Protein AF-A0A530M2T9-F1 (afdb_monomer_lite)

Foldseek 3Di:
DVLLVVLVPADQFGKDKDKDFPVDPCPVVLVVRAVDKDFPDDDPTITIMMGTD

Sequence (53 aa):
GMIRAAGKALKPGGRLFMVANRQLPYEPVLAAAFSSHAELARDGMFKVFSARR

Secondary structure (DSSP, 8-state):
-HHHHHHHHSPTT-EEEEEEETTS--HHHHHHH-SEEEEEEE-SSEEEEEEE-

pLDDT: mean 86.34, std 3.84, range [72.94, 91.81]

Structure (mmCIF, N/CA/C/O backbone):
data_AF-A0A530M2T9-F1
#
_entry.id   AF-A0A530M2T9-F1
#
loop_
_a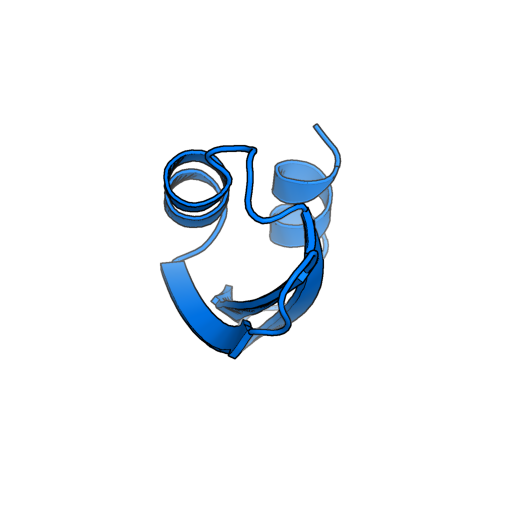tom_site.group_PDB
_atom_site.id
_atom_site.type_symbol
_atom_site.label_atom_id
_atom_site.label_alt_id
_atom_site.label_comp_id
_atom_site.label_asym_id
_atom_site.label_entity_id
_atom_site.label_seq_id
_atom_site.pdbx_PDB_ins_code
_atom_site.Cartn_x
_atom_site.Cartn_y
_atom_site.Cartn_z
_atom_site.occupancy
_atom_site.B_iso_or_equiv
_atom_site.auth_seq_id
_atom_site.auth_comp_id
_atom_site.auth_asym_id
_atom_site.auth_atom_id
_atom_site.pdbx_PDB_model_num
ATOM 1 N N . GLY A 1 1 ? 9.489 9.938 3.336 1.00 72.94 1 GLY A N 1
ATOM 2 C CA . GLY A 1 1 ? 9.239 9.021 2.206 1.00 72.94 1 GLY A CA 1
ATOM 3 C C . GLY A 1 1 ? 7.834 9.240 1.693 1.00 72.94 1 GLY A C 1
ATOM 4 O O . GLY A 1 1 ? 6.926 9.265 2.519 1.00 72.94 1 GLY A O 1
ATOM 5 N N . MET A 1 2 ? 7.665 9.430 0.380 1.00 80.94 2 MET A N 1
ATOM 6 C CA . MET A 1 2 ? 6.380 9.794 -0.245 1.00 80.94 2 MET A CA 1
ATOM 7 C C . MET A 1 2 ? 5.215 8.888 0.183 1.00 80.94 2 MET A C 1
ATOM 9 O O . MET A 1 2 ? 4.155 9.397 0.521 1.00 80.94 2 MET A O 1
ATOM 13 N N . ILE A 1 3 ? 5.432 7.573 0.288 1.00 84.00 3 ILE A N 1
ATOM 14 C CA . ILE A 1 3 ? 4.393 6.590 0.654 1.00 84.00 3 ILE A CA 1
ATOM 15 C C . ILE A 1 3 ? 3.821 6.853 2.061 1.00 84.00 3 ILE A C 1
ATOM 17 O O . ILE A 1 3 ? 2.607 6.904 2.245 1.00 84.00 3 ILE A O 1
ATOM 21 N N . ARG A 1 4 ? 4.684 7.111 3.055 1.00 84.69 4 ARG A N 1
ATOM 22 C CA . ARG A 1 4 ? 4.257 7.454 4.428 1.00 84.69 4 ARG A CA 1
ATOM 23 C C . ARG A 1 4 ? 3.544 8.806 4.499 1.00 84.69 4 ARG A C 1
ATOM 25 O O . ARG A 1 4 ? 2.619 8.963 5.290 1.00 84.69 4 ARG A O 1
ATOM 32 N N . ALA A 1 5 ? 3.976 9.779 3.697 1.00 86.94 5 ALA A N 1
ATOM 33 C CA . ALA A 1 5 ? 3.321 11.084 3.629 1.00 86.94 5 ALA A CA 1
ATOM 34 C C . ALA A 1 5 ? 1.922 10.969 3.002 1.00 86.94 5 ALA A C 1
ATOM 36 O O . ALA A 1 5 ? 0.967 11.504 3.557 1.00 86.94 5 ALA A O 1
ATOM 37 N N . ALA A 1 6 ? 1.786 10.191 1.923 1.00 86.12 6 ALA A N 1
ATOM 38 C CA . ALA A 1 6 ? 0.504 9.897 1.291 1.00 86.12 6 ALA A CA 1
ATOM 39 C C . ALA A 1 6 ? -0.461 9.187 2.256 1.00 86.12 6 ALA A C 1
ATOM 41 O O . ALA A 1 6 ? -1.609 9.604 2.388 1.00 86.12 6 ALA A O 1
ATOM 42 N N . GLY A 1 7 ? 0.015 8.187 3.009 1.00 85.12 7 GLY A N 1
ATOM 43 C CA . GLY A 1 7 ? -0.786 7.518 4.040 1.00 85.12 7 GLY A CA 1
ATOM 44 C C . GLY A 1 7 ? -1.277 8.466 5.140 1.00 85.12 7 GLY A C 1
ATOM 45 O O . GLY A 1 7 ? -2.428 8.384 5.556 1.00 85.12 7 GLY A O 1
ATOM 46 N N . LYS A 1 8 ? -0.452 9.428 5.572 1.00 85.75 8 LYS A N 1
ATOM 47 C CA . LYS A 1 8 ? -0.858 10.441 6.564 1.00 85.75 8 LYS A CA 1
ATOM 48 C C . LYS A 1 8 ? -1.829 11.487 6.007 1.00 85.75 8 LYS A C 1
ATOM 50 O O . LYS A 1 8 ? -2.683 11.957 6.758 1.00 85.75 8 LYS A O 1
ATOM 55 N N . ALA A 1 9 ? -1.702 11.837 4.728 1.00 87.88 9 ALA A N 1
ATOM 56 C CA . ALA A 1 9 ? -2.530 12.843 4.063 1.00 87.88 9 ALA A CA 1
ATOM 57 C C . ALA A 1 9 ? -3.943 1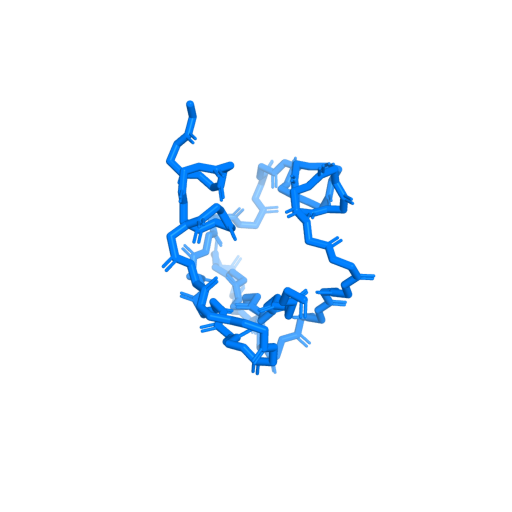2.342 3.705 1.00 87.88 9 ALA A C 1
ATOM 59 O O . ALA A 1 9 ? -4.856 13.145 3.524 1.00 87.88 9 ALA A O 1
ATOM 60 N N . LEU A 1 10 ? -4.150 11.025 3.610 1.00 87.31 10 LEU A N 1
ATOM 61 C CA . LEU A 1 10 ? -5.451 10.442 3.277 1.00 87.31 10 LEU A CA 1
ATOM 62 C C . LEU A 1 10 ? -6.433 10.510 4.451 1.00 87.31 10 LEU A C 1
ATOM 64 O O . LEU A 1 10 ? -6.069 10.238 5.588 1.00 87.31 10 LEU A O 1
ATOM 68 N N . LYS A 1 11 ? -7.707 10.813 4.190 1.00 87.50 11 LYS A N 1
ATOM 69 C CA . LYS A 1 11 ? -8.777 10.715 5.202 1.00 87.50 11 LYS A CA 1
ATOM 70 C C . LYS A 1 11 ? -9.007 9.248 5.623 1.00 87.50 11 LYS A C 1
ATOM 72 O O . LYS A 1 11 ? -8.625 8.351 4.868 1.00 87.50 11 LYS A O 1
ATOM 77 N N . PRO A 1 12 ? -9.635 8.974 6.784 1.00 84.44 12 PRO A N 1
ATOM 78 C CA . PRO A 1 12 ? -10.055 7.618 7.144 1.00 84.44 12 PRO A CA 1
ATOM 79 C C . PRO A 1 12 ? -10.876 6.976 6.013 1.00 84.44 12 PRO A C 1
ATOM 81 O O . PRO A 1 12 ? -11.829 7.581 5.524 1.00 84.44 12 PRO A O 1
ATOM 84 N N . GLY A 1 13 ? -10.472 5.788 5.548 1.00 84.31 13 GLY A N 1
ATOM 85 C CA . GLY A 1 13 ? -11.085 5.119 4.391 1.00 84.31 13 GLY A CA 1
ATOM 86 C C . GLY A 1 13 ? -10.596 5.587 3.011 1.00 84.31 13 GLY A C 1
ATOM 87 O O . GLY A 1 13 ? -11.028 5.035 1.996 1.00 84.31 13 GLY A O 1
ATOM 88 N N . GLY A 1 14 ? -9.682 6.558 2.959 1.00 88.75 14 GLY A N 1
ATOM 89 C CA . GLY A 1 14 ? -8.994 6.972 1.742 1.00 88.75 14 GLY A CA 1
ATOM 90 C C . GLY A 1 14 ? -8.129 5.851 1.162 1.00 88.75 14 GLY A C 1
ATOM 91 O O . GLY A 1 14 ? -7.619 4.991 1.888 1.00 88.75 14 GLY A O 1
ATOM 92 N N . ARG A 1 15 ? -7.970 5.863 -0.164 1.00 90.06 15 ARG A N 1
ATOM 93 C CA . ARG A 1 15 ? -7.179 4.874 -0.901 1.00 90.06 15 ARG A CA 1
ATOM 94 C C . ARG A 1 15 ? -6.053 5.554 -1.665 1.00 90.06 15 ARG A C 1
ATOM 96 O O . ARG A 1 15 ? -6.268 6.578 -2.306 1.00 90.06 15 ARG A O 1
ATOM 103 N N . LEU A 1 16 ? -4.874 4.954 -1.604 1.00 89.38 16 LEU A N 1
ATOM 104 C CA . LEU A 1 16 ? -3.742 5.247 -2.465 1.00 89.38 16 LEU A CA 1
ATOM 105 C C . LEU A 1 16 ? -3.740 4.241 -3.616 1.00 89.38 16 LEU A C 1
ATOM 107 O O . LEU A 1 16 ? -3.835 3.042 -3.368 1.00 89.38 16 LEU A O 1
ATOM 111 N N . PHE A 1 17 ? -3.567 4.721 -4.843 1.00 89.88 17 PHE A N 1
ATOM 112 C CA . PHE A 1 17 ? -3.206 3.890 -5.989 1.00 89.88 17 PHE A CA 1
ATOM 113 C C . PHE A 1 17 ? -1.805 4.287 -6.440 1.00 89.88 17 PHE A C 1
ATOM 115 O O . PHE A 1 17 ? -1.519 5.473 -6.595 1.00 89.88 17 PHE A O 1
ATOM 122 N N . MET A 1 18 ? -0.923 3.308 -6.604 1.00 88.81 18 MET A N 1
ATOM 123 C CA . MET A 1 18 ? 0.474 3.541 -6.952 1.00 88.81 18 MET A CA 1
ATOM 124 C C . MET A 1 18 ? 0.936 2.504 -7.963 1.00 88.81 18 MET A C 1
ATOM 126 O O . MET A 1 18 ? 0.799 1.306 -7.732 1.00 88.81 18 MET A O 1
ATOM 130 N N . VAL A 1 19 ? 1.529 2.969 -9.058 1.00 89.69 19 VAL A N 1
ATOM 131 C CA . VAL A 1 19 ? 2.257 2.112 -9.995 1.00 89.69 19 VAL A CA 1
ATOM 132 C C . VAL A 1 19 ? 3.724 2.124 -9.595 1.00 89.69 19 VAL A C 1
ATOM 134 O O . VAL A 1 19 ? 4.291 3.188 -9.352 1.00 89.69 19 VAL A O 1
ATOM 137 N N . ALA A 1 20 ? 4.333 0.951 -9.488 1.00 87.12 20 ALA A N 1
ATOM 138 C CA . ALA A 1 20 ? 5.706 0.805 -9.036 1.00 87.12 20 ALA A CA 1
ATOM 139 C C . ALA A 1 20 ? 6.436 -0.284 -9.831 1.00 87.12 20 ALA A C 1
ATOM 141 O O . ALA A 1 20 ? 5.818 -1.231 -10.315 1.00 87.12 20 ALA A O 1
ATOM 142 N N . ASN A 1 21 ? 7.756 -0.165 -9.975 1.00 88.50 21 ASN A N 1
ATOM 143 C CA . ASN A 1 21 ? 8.546 -1.152 -10.713 1.00 88.50 21 ASN A CA 1
ATOM 144 C C . ASN A 1 21 ? 8.554 -2.500 -9.987 1.00 88.50 21 ASN A C 1
ATOM 146 O O . ASN A 1 21 ? 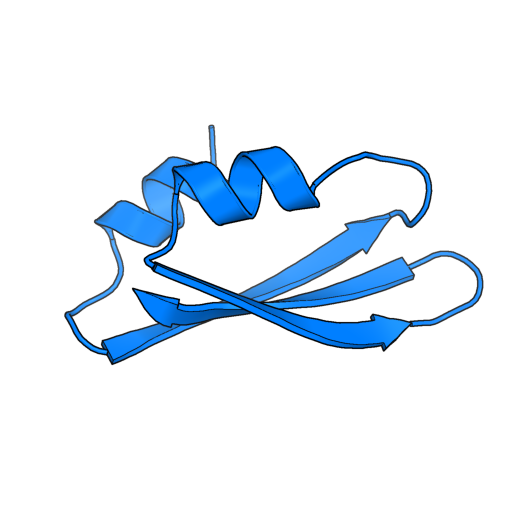8.780 -2.563 -8.779 1.00 88.50 21 ASN A O 1
ATOM 150 N N . ARG A 1 22 ? 8.391 -3.593 -10.742 1.00 81.12 22 ARG A N 1
ATOM 151 C CA . ARG A 1 22 ? 8.318 -4.966 -10.205 1.00 81.12 22 ARG A CA 1
ATOM 152 C C . ARG A 1 22 ? 9.557 -5.395 -9.409 1.00 81.12 22 ARG A C 1
ATOM 154 O O . ARG A 1 22 ? 9.465 -6.288 -8.575 1.00 81.12 22 ARG A O 1
ATOM 161 N N . GLN A 1 23 ? 10.713 -4.816 -9.713 1.00 77.62 23 GLN A N 1
ATOM 162 C CA . GLN A 1 23 ? 12.008 -5.239 -9.172 1.00 77.62 23 GLN A CA 1
ATOM 163 C C . GLN A 1 23 ? 12.292 -4.706 -7.760 1.00 77.62 23 GLN A C 1
ATOM 165 O O . GLN A 1 23 ? 13.247 -5.148 -7.130 1.00 77.62 23 GLN A O 1
ATOM 170 N N . LEU A 1 24 ? 11.494 -3.757 -7.269 1.00 80.62 24 LEU A N 1
ATOM 171 C CA . LEU A 1 24 ? 11.718 -3.095 -5.987 1.00 80.62 24 LEU A CA 1
ATOM 172 C C . LEU A 1 24 ? 10.711 -3.604 -4.933 1.00 80.62 24 LEU A C 1
ATOM 174 O O . LEU A 1 24 ? 9.522 -3.714 -5.237 1.00 80.62 24 LEU A O 1
ATOM 178 N N . PRO A 1 25 ? 11.156 -3.897 -3.694 1.00 79.94 25 PRO A N 1
ATOM 179 C CA . PRO A 1 25 ? 10.307 -4.461 -2.643 1.00 79.94 25 PRO A CA 1
ATOM 180 C C . PRO A 1 25 ? 9.467 -3.370 -1.961 1.00 79.94 25 PRO A C 1
ATOM 182 O O . PRO A 1 25 ? 9.839 -2.824 -0.918 1.00 79.94 25 PRO A O 1
ATOM 185 N N . TYR A 1 26 ? 8.327 -3.024 -2.559 1.00 82.62 26 TYR A N 1
ATOM 186 C CA . TYR A 1 26 ? 7.428 -1.987 -2.038 1.00 82.62 26 TYR A CA 1
ATOM 187 C C . TYR A 1 26 ? 6.414 -2.505 -1.010 1.00 82.62 26 TYR A C 1
ATOM 189 O O . TYR A 1 26 ? 5.920 -1.704 -0.212 1.00 82.62 26 TYR A O 1
ATOM 197 N N . GLU A 1 27 ? 6.137 -3.814 -0.976 1.00 80.00 27 GLU A N 1
ATOM 198 C CA . GLU A 1 27 ? 5.219 -4.440 -0.015 1.00 80.00 27 GLU A CA 1
ATOM 199 C C . GLU A 1 27 ? 5.514 -4.070 1.456 1.00 80.00 27 GLU A C 1
ATOM 201 O O . GLU A 1 27 ? 4.592 -3.611 2.134 1.00 80.00 27 GLU A O 1
ATOM 206 N N . PRO A 1 28 ? 6.759 -4.153 1.978 1.00 86.19 28 PRO A N 1
ATOM 207 C CA . PRO A 1 28 ? 7.032 -3.812 3.378 1.00 86.19 28 PRO A CA 1
ATOM 208 C C . PRO A 1 28 ? 6.817 -2.324 3.690 1.00 86.19 28 PRO A C 1
ATOM 210 O O . PRO A 1 28 ? 6.406 -1.968 4.794 1.00 86.19 28 PRO A O 1
ATOM 213 N N . VA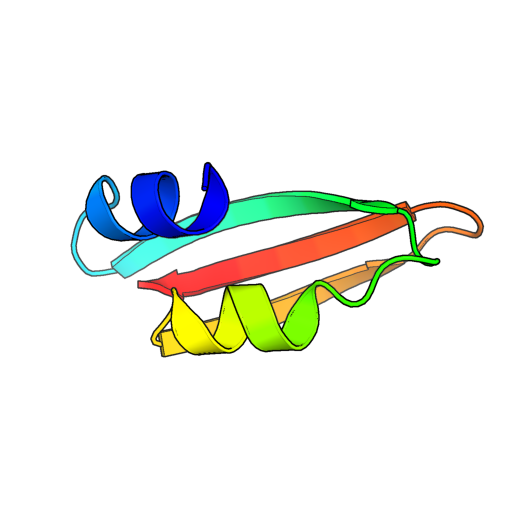L A 1 29 ? 7.059 -1.432 2.724 1.00 86.88 29 VAL A N 1
ATOM 214 C CA . VAL A 1 29 ? 6.858 0.014 2.914 1.00 86.88 29 VAL A CA 1
ATOM 215 C C . VAL A 1 29 ? 5.371 0.365 2.895 1.00 86.88 29 VAL A C 1
ATOM 217 O O . VAL A 1 29 ? 4.939 1.218 3.672 1.00 86.88 29 VAL A O 1
ATOM 220 N N . LEU A 1 30 ? 4.591 -0.297 2.036 1.00 87.00 30 LEU A N 1
ATOM 221 C CA . LEU A 1 30 ? 3.136 -0.165 1.994 1.00 87.00 30 LEU A CA 1
ATOM 222 C C . LEU A 1 30 ? 2.498 -0.728 3.268 1.00 87.00 30 LEU A C 1
ATOM 224 O O . LEU A 1 30 ? 1.700 -0.030 3.885 1.00 87.00 30 LEU A O 1
ATOM 228 N N . ALA A 1 31 ? 2.913 -1.915 3.715 1.00 87.06 31 ALA A N 1
ATOM 229 C CA . ALA A 1 31 ? 2.433 -2.533 4.951 1.00 87.06 31 ALA A CA 1
ATOM 230 C C . ALA A 1 31 ? 2.751 -1.698 6.205 1.00 87.06 31 ALA A C 1
ATOM 232 O O . ALA A 1 31 ? 1.956 -1.647 7.134 1.00 87.06 31 ALA A O 1
ATOM 233 N N . ALA A 1 32 ? 3.889 -0.996 6.228 1.00 88.44 32 ALA A N 1
ATOM 234 C CA . ALA A 1 32 ? 4.244 -0.111 7.339 1.00 88.44 32 ALA A CA 1
ATOM 235 C C . ALA A 1 32 ? 3.491 1.235 7.331 1.00 88.44 32 ALA A C 1
ATOM 237 O O . ALA A 1 32 ? 3.476 1.934 8.344 1.00 88.44 32 ALA A O 1
ATOM 238 N N . ALA A 1 33 ? 2.939 1.655 6.189 1.00 86.81 33 ALA A N 1
ATOM 239 C CA . ALA A 1 33 ? 2.292 2.961 6.025 1.00 86.81 33 ALA A CA 1
ATOM 240 C C . ALA A 1 33 ? 0.757 2.891 5.966 1.00 86.81 33 ALA A C 1
ATOM 242 O O . ALA A 1 33 ? 0.105 3.905 6.220 1.00 86.81 33 ALA A O 1
ATOM 243 N N . PHE A 1 34 ? 0.196 1.732 5.621 1.00 88.06 34 PHE A N 1
ATOM 244 C CA . PHE A 1 34 ? -1.226 1.517 5.366 1.00 88.06 34 PHE A CA 1
ATOM 245 C C . PHE A 1 34 ? -1.750 0.292 6.111 1.00 88.06 34 PHE A C 1
ATOM 247 O O . PHE A 1 34 ? -1.041 -0.697 6.267 1.00 88.06 34 PHE A O 1
ATOM 254 N N . SER A 1 35 ? -3.022 0.339 6.505 1.00 88.12 35 SER A N 1
ATOM 255 C CA . SER A 1 35 ? -3.702 -0.750 7.217 1.00 88.12 35 SER A CA 1
ATOM 256 C C . SER A 1 35 ? -3.939 -1.973 6.325 1.00 88.12 35 SER A C 1
ATOM 258 O O . SER A 1 35 ? -3.977 -3.105 6.797 1.00 88.12 35 SER A O 1
ATOM 260 N N . SER A 1 36 ? -4.115 -1.754 5.020 1.00 88.38 36 SER A N 1
ATOM 261 C CA . SER A 1 36 ? -4.320 -2.810 4.028 1.00 88.38 36 SER A CA 1
ATOM 262 C C . SER A 1 36 ? -3.712 -2.400 2.690 1.00 88.38 36 SER A C 1
ATOM 264 O O . SER A 1 36 ? -3.752 -1.224 2.327 1.00 88.38 36 SER A O 1
ATOM 266 N N . HIS A 1 37 ? -3.159 -3.359 1.950 1.00 89.75 37 HIS A N 1
ATOM 267 C CA . HIS A 1 37 ? -2.687 -3.167 0.584 1.00 89.75 37 HIS A CA 1
ATOM 268 C C . HIS A 1 37 ? -3.034 -4.383 -0.283 1.00 89.75 37 HIS A C 1
ATOM 270 O O . HIS A 1 37 ? -3.140 -5.497 0.222 1.00 89.75 37 HIS A O 1
ATOM 276 N N . ALA A 1 38 ? -3.225 -4.162 -1.581 1.00 89.94 38 ALA A N 1
ATOM 277 C CA . ALA A 1 38 ? -3.528 -5.189 -2.568 1.00 89.94 38 ALA A CA 1
ATOM 278 C C . ALA A 1 38 ? -2.869 -4.857 -3.912 1.00 89.94 38 ALA A C 1
ATOM 280 O O . ALA A 1 38 ? -2.861 -3.700 -4.336 1.00 89.94 38 ALA A O 1
ATOM 281 N N . GLU A 1 39 ? -2.343 -5.872 -4.594 1.00 90.31 39 GLU A N 1
ATOM 282 C CA . GLU A 1 39 ? -1.889 -5.773 -5.984 1.00 90.31 39 GLU A CA 1
ATOM 283 C C . GLU A 1 39 ? -3.118 -5.876 -6.899 1.00 90.31 39 GLU A C 1
ATOM 285 O O . GLU A 1 39 ? -3.844 -6.865 -6.859 1.00 90.31 39 GLU A O 1
ATOM 290 N N . LEU A 1 40 ? -3.392 -4.830 -7.679 1.00 89.31 40 LEU A N 1
ATOM 291 C CA . LEU A 1 40 ? -4.550 -4.778 -8.578 1.00 89.31 40 LEU A CA 1
ATOM 292 C C . LEU A 1 40 ? -4.230 -5.292 -9.972 1.00 89.31 40 LEU A C 1
ATOM 294 O O . LEU A 1 40 ? -5.077 -5.887 -10.629 1.00 89.31 40 LEU A O 1
ATOM 298 N N . ALA A 1 41 ? -3.022 -5.013 -10.438 1.00 88.31 41 ALA A N 1
ATOM 299 C CA . ALA A 1 41 ? -2.567 -5.426 -11.747 1.00 88.31 41 ALA A CA 1
ATOM 300 C C . ALA A 1 41 ? -1.053 -5.564 -11.721 1.00 88.31 41 ALA A C 1
ATOM 302 O O . ALA A 1 41 ? -0.359 -4.829 -11.016 1.00 88.31 41 ALA A 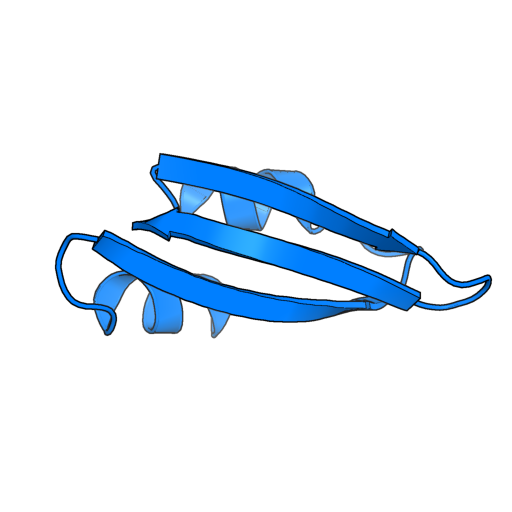O 1
ATOM 303 N N . ARG A 1 42 ? -0.538 -6.466 -12.546 1.00 85.44 42 ARG A N 1
ATOM 304 C CA . ARG A 1 42 ? 0.880 -6.509 -12.873 1.00 85.44 42 ARG A CA 1
ATOM 305 C C . ARG A 1 42 ? 1.046 -6.568 -14.372 1.00 85.44 42 ARG A C 1
ATOM 307 O O . ARG A 1 42 ? 0.315 -7.272 -15.059 1.00 85.44 42 ARG A O 1
ATOM 314 N N . ASP A 1 43 ? 2.055 -5.861 -14.823 1.00 85.31 43 ASP A N 1
ATOM 315 C CA . ASP A 1 43 ? 2.603 -5.932 -16.157 1.00 85.31 43 ASP A CA 1
ATOM 316 C C . ASP A 1 43 ? 4.062 -6.421 -16.066 1.00 85.31 43 ASP A C 1
ATOM 318 O O . ASP A 1 43 ? 4.638 -6.519 -14.974 1.00 85.31 43 ASP A O 1
ATOM 322 N N . GLY A 1 44 ? 4.683 -6.757 -17.197 1.00 78.81 44 GLY A N 1
ATOM 323 C CA . GLY A 1 44 ? 6.040 -7.316 -17.248 1.00 78.81 44 GLY A CA 1
ATOM 324 C C . GLY A 1 44 ? 7.090 -6.463 -16.517 1.00 78.81 44 GLY A C 1
ATOM 325 O O . GLY A 1 44 ? 8.048 -6.999 -15.947 1.00 78.81 44 GLY A O 1
ATOM 326 N N . MET A 1 45 ? 6.872 -5.145 -16.462 1.00 84.00 45 MET A N 1
ATOM 327 C CA . MET A 1 45 ? 7.788 -4.167 -15.861 1.00 84.00 45 MET A CA 1
ATOM 328 C C . MET A 1 45 ? 7.215 -3.477 -14.610 1.00 84.00 45 MET A C 1
ATOM 330 O O . MET A 1 45 ? 7.972 -3.106 -13.707 1.00 84.00 45 MET A O 1
ATOM 334 N N . PHE A 1 46 ? 5.889 -3.373 -14.498 1.00 87.88 46 PHE A N 1
ATOM 335 C CA . PHE A 1 46 ? 5.213 -2.569 -13.478 1.00 87.88 46 PHE A CA 1
ATOM 336 C C . PHE A 1 46 ? 4.216 -3.386 -12.655 1.00 87.88 46 PHE A C 1
ATOM 338 O O . PHE A 1 46 ? 3.641 -4.362 -13.119 1.00 87.88 46 PHE A O 1
ATOM 345 N N . LYS A 1 47 ? 3.974 -2.963 -11.419 1.00 89.62 47 LYS A N 1
ATOM 346 C CA . LYS A 1 47 ? 2.912 -3.459 -10.546 1.00 89.62 47 LYS A CA 1
ATOM 347 C C . LYS A 1 47 ? 2.055 -2.286 -10.098 1.00 89.62 47 LYS A C 1
ATOM 349 O O . LYS A 1 47 ? 2.579 -1.235 -9.740 1.00 89.62 47 LYS A O 1
ATOM 354 N N . VAL A 1 48 ? 0.746 -2.473 -10.098 1.00 90.69 48 VAL A N 1
ATOM 355 C CA . VAL A 1 48 ? -0.226 -1.516 -9.582 1.00 90.69 48 VAL A CA 1
ATOM 356 C C . VAL A 1 48 ? -0.662 -1.983 -8.206 1.00 90.69 48 VAL A C 1
ATOM 358 O O . VAL A 1 48 ? -1.249 -3.052 -8.057 1.00 90.69 48 VAL A O 1
ATOM 361 N N . PHE A 1 49 ? -0.406 -1.155 -7.205 1.00 90.62 49 PHE A N 1
ATOM 362 C CA . PHE A 1 49 ? -0.835 -1.368 -5.836 1.00 90.62 49 PHE A CA 1
ATOM 363 C C . PHE A 1 49 ? -1.986 -0.434 -5.489 1.00 90.62 49 PHE A C 1
ATOM 365 O O . PHE A 1 49 ? -1.998 0.741 -5.857 1.00 90.62 49 PHE A O 1
ATOM 372 N N . SER A 1 50 ? -2.926 -0.958 -4.717 1.00 91.81 50 SER A N 1
ATOM 373 C CA . SER A 1 50 ? -3.882 -0.178 -3.949 1.00 91.81 50 SER A CA 1
ATOM 374 C C . SER A 1 50 ? -3.575 -0.332 -2.472 1.00 91.81 50 SER A C 1
ATOM 376 O O . SER A 1 50 ? -3.249 -1.424 -2.019 1.00 91.81 50 SER A O 1
ATOM 378 N N . ALA A 1 51 ? -3.660 0.749 -1.712 1.00 91.44 51 ALA A N 1
ATOM 379 C CA . ALA A 1 51 ? -3.494 0.713 -0.269 1.00 91.44 51 ALA A CA 1
ATOM 380 C C . ALA A 1 51 ? -4.563 1.566 0.404 1.00 91.44 51 ALA A C 1
ATOM 382 O O . ALA A 1 51 ? -4.956 2.609 -0.115 1.00 91.44 51 ALA A O 1
ATOM 383 N N . ARG A 1 52 ? -5.066 1.111 1.547 1.00 89.50 52 ARG A N 1
ATOM 384 C CA . ARG A 1 52 ? -6.144 1.756 2.294 1.00 89.50 52 ARG A CA 1
ATOM 385 C C . ARG A 1 52 ? -5.63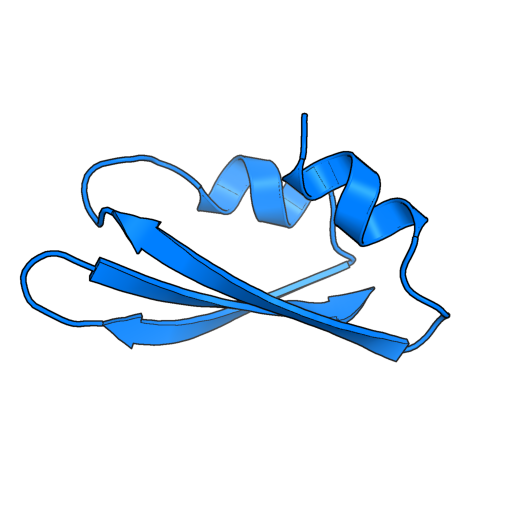9 2.206 3.656 1.00 89.50 52 ARG A C 1
ATOM 387 O O . ARG A 1 52 ? -4.942 1.450 4.335 1.00 89.50 52 ARG A O 1
ATOM 394 N N . ARG A 1 53 ? -6.003 3.436 4.031 1.00 84.38 53 ARG A N 1
ATOM 395 C CA . ARG A 1 53 ? -5.774 3.954 5.382 1.00 84.38 53 ARG A CA 1
ATOM 396 C C . ARG A 1 53 ? -6.746 3.330 6.373 1.00 84.38 53 ARG A C 1
ATOM 398 O O . ARG A 1 53 ? -7.963 3.325 6.073 1.00 84.38 53 ARG A O 1
#

Radius of gyration: 10.59 Å; chains: 1; bounding box: 23×20×25 Å